Protein AF-A0A3M5NEE2-F1 (afdb_monomer_lite)

pLDDT: mean 91.09, std 6.8, range [57.47, 97.88]

Secondary structure (DSSP, 8-state):
-HHHHHHHHHHHHT--PPP--HHHHHHHHHHHHHHHHHHHHHH---HHHHHHHHHHHHHHHHHHHHHHHHHHHHHHHHHHHTT-SSPPPHHHHHHHHHHTT-HHHHHHH-

Structure (mmCIF, N/CA/C/O backbone):
data_AF-A0A3M5NEE2-F1
#
_entry.id   AF-A0A3M5NEE2-F1
#
loop_
_atom_site.group_PDB
_atom_site.id
_atom_site.type_symbol
_atom_site.label_atom_id
_atom_site.label_alt_id
_atom_site.label_comp_id
_atom_site.label_asym_id
_atom_site.label_entity_id
_atom_site.label_seq_id
_atom_site.pdbx_PDB_ins_code
_atom_site.Cartn_x
_atom_site.Cartn_y
_atom_site.Cartn_z
_atom_site.occupancy
_atom_site.B_iso_or_equiv
_atom_site.auth_seq_id
_atom_site.auth_comp_id
_atom_site.auth_asym_id
_atom_site.auth_atom_id
_atom_site.pdbx_PDB_model_num
ATOM 1 N N . ARG A 1 1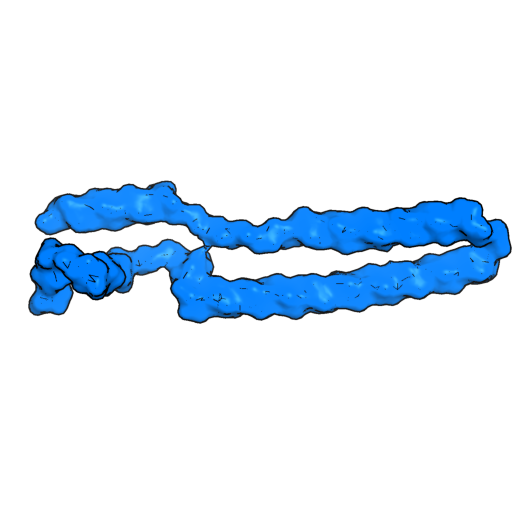 ? 18.658 8.954 -38.464 1.00 57.47 1 ARG A N 1
ATOM 2 C CA . ARG A 1 1 ? 19.119 9.472 -37.142 1.00 57.47 1 ARG A CA 1
ATOM 3 C C . ARG A 1 1 ? 18.075 10.355 -36.443 1.00 57.47 1 ARG A C 1
ATOM 5 O O . ARG A 1 1 ? 17.816 10.107 -35.275 1.00 57.47 1 ARG A O 1
ATOM 12 N N . LEU A 1 2 ? 17.468 11.350 -37.111 1.00 63.50 2 LEU A N 1
ATOM 13 C CA . LEU A 1 2 ? 16.436 12.217 -36.499 1.00 63.50 2 LEU A CA 1
ATOM 14 C C . LEU A 1 2 ? 15.163 11.457 -36.085 1.00 63.50 2 LEU A C 1
ATOM 16 O O . LEU A 1 2 ? 14.601 11.741 -35.033 1.00 63.50 2 LEU A O 1
ATOM 20 N N . ASP A 1 3 ? 14.778 10.438 -36.853 1.00 84.06 3 ASP A N 1
ATOM 21 C CA . ASP A 1 3 ? 13.588 9.620 -36.588 1.00 84.06 3 ASP A CA 1
ATOM 22 C C . ASP A 1 3 ? 13.638 8.896 -35.221 1.00 84.06 3 ASP A C 1
ATOM 24 O O . ASP A 1 3 ? 12.737 9.045 -34.404 1.00 84.06 3 ASP A O 1
ATOM 28 N N . LEU A 1 4 ? 14.751 8.233 -34.876 1.00 84.00 4 LEU A N 1
ATOM 29 C CA . LEU A 1 4 ? 14.927 7.563 -33.572 1.00 84.00 4 LEU A CA 1
ATOM 30 C C . LEU A 1 4 ? 14.865 8.520 -32.376 1.00 84.00 4 LEU A C 1
ATOM 32 O O . LEU A 1 4 ? 14.258 8.195 -31.357 1.00 84.00 4 LEU A O 1
ATOM 36 N N . LYS A 1 5 ? 15.452 9.717 -32.497 1.00 87.19 5 LYS A N 1
ATOM 37 C CA . LYS A 1 5 ? 15.366 10.741 -31.444 1.00 87.19 5 LYS A CA 1
ATOM 38 C C . LYS A 1 5 ? 13.933 11.251 -31.270 1.00 87.19 5 LYS A C 1
ATOM 40 O O . LYS A 1 5 ? 13.504 11.448 -30.137 1.00 87.19 5 LYS A O 1
ATOM 45 N N . MET A 1 6 ? 13.186 11.420 -32.362 1.00 89.69 6 MET A N 1
ATOM 46 C CA . MET A 1 6 ? 11.769 11.804 -32.317 1.00 89.69 6 MET A CA 1
ATOM 47 C C . MET A 1 6 ? 10.893 10.701 -31.714 1.00 89.69 6 MET A C 1
ATOM 49 O O . MET A 1 6 ? 10.030 10.990 -30.889 1.00 89.69 6 MET A O 1
ATOM 53 N N . ARG A 1 7 ? 11.145 9.433 -32.058 1.00 88.38 7 ARG A N 1
ATOM 54 C CA . ARG A 1 7 ? 10.462 8.276 -31.457 1.00 88.38 7 ARG A CA 1
ATOM 55 C C . ARG A 1 7 ? 10.750 8.160 -29.960 1.00 88.38 7 ARG A C 1
ATOM 57 O O . ARG A 1 7 ? 9.820 7.976 -29.182 1.00 88.38 7 ARG A O 1
ATOM 64 N N . TYR A 1 8 ? 12.002 8.355 -29.541 1.00 90.06 8 TYR A N 1
ATOM 65 C CA . TYR A 1 8 ? 12.352 8.406 -28.121 1.00 90.06 8 TYR A CA 1
ATOM 66 C C . TYR A 1 8 ? 11.673 9.575 -27.398 1.00 90.06 8 TYR A C 1
ATOM 68 O O . TYR A 1 8 ? 11.198 9.410 -26.278 1.00 90.06 8 TYR A O 1
ATOM 76 N N . LYS A 1 9 ? 11.589 10.750 -28.037 1.00 91.25 9 LYS A N 1
ATOM 77 C CA . LYS A 1 9 ? 10.876 11.906 -27.483 1.00 91.25 9 LYS A CA 1
ATOM 78 C C . LYS A 1 9 ? 9.397 11.580 -27.244 1.00 91.25 9 LYS A C 1
ATOM 80 O O . LYS A 1 9 ? 8.933 11.780 -26.130 1.00 91.25 9 LYS A O 1
ATOM 85 N N . ARG A 1 10 ? 8.713 10.970 -28.220 1.00 91.50 10 ARG A N 1
ATOM 86 C CA . ARG A 1 10 ? 7.322 10.494 -28.068 1.00 91.50 10 ARG A CA 1
ATOM 87 C C . ARG A 1 10 ? 7.172 9.455 -26.959 1.00 91.50 10 ARG A C 1
ATOM 89 O O . ARG A 1 10 ? 6.249 9.546 -26.162 1.00 91.50 10 ARG A O 1
ATOM 96 N N . TYR A 1 11 ? 8.091 8.491 -26.881 1.00 90.31 11 TYR A N 1
ATOM 97 C CA . TYR A 1 11 ? 8.116 7.513 -25.790 1.00 90.31 11 TYR A CA 1
ATOM 98 C C . TYR A 1 11 ? 8.230 8.199 -24.425 1.00 90.31 11 TYR A C 1
ATOM 100 O O . TYR A 1 11 ? 7.514 7.843 -23.499 1.00 90.31 11 TYR A O 1
ATOM 108 N N . ARG A 1 12 ? 9.113 9.195 -24.305 1.00 89.75 12 ARG A N 1
ATOM 109 C CA . ARG A 1 12 ? 9.333 9.921 -23.054 1.00 89.75 12 ARG A CA 1
ATOM 110 C C . ARG A 1 12 ? 8.147 10.803 -22.674 1.00 89.75 12 ARG A C 1
ATOM 112 O O . ARG A 1 12 ? 7.865 10.928 -21.491 1.00 89.75 12 ARG A O 1
ATOM 119 N N . GLU A 1 13 ? 7.487 11.405 -23.657 1.00 90.50 13 GLU A N 1
ATOM 120 C CA . GLU A 1 13 ? 6.275 12.210 -23.466 1.00 90.50 13 GLU A CA 1
ATOM 121 C C . GLU A 1 13 ? 5.073 11.352 -23.056 1.00 90.50 13 GLU A C 1
ATOM 123 O O . GLU A 1 13 ? 4.280 11.791 -22.233 1.00 90.50 13 GLU A O 1
ATOM 128 N N . GLY A 1 14 ? 4.959 10.128 -23.581 1.00 86.62 14 GLY A N 1
ATOM 129 C CA . GLY A 1 14 ? 3.907 9.176 -23.212 1.00 86.62 14 GLY A CA 1
ATOM 130 C C . GLY A 1 14 ? 4.254 8.260 -22.035 1.00 86.62 14 GLY A C 1
ATOM 131 O O . GLY A 1 14 ? 3.490 7.345 -21.739 1.00 86.62 14 GLY A O 1
ATOM 132 N N . TRP A 1 15 ? 5.416 8.433 -21.398 1.00 89.75 15 TRP A N 1
ATOM 133 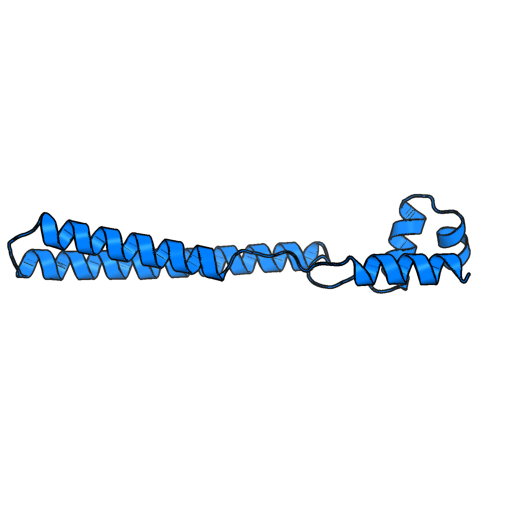C CA . TRP A 1 15 ? 5.798 7.603 -20.260 1.00 89.75 15 TRP A CA 1
ATOM 134 C C . TRP A 1 15 ? 5.089 8.092 -19.000 1.00 89.75 15 TRP A C 1
ATOM 136 O O . TRP A 1 15 ? 5.331 9.203 -18.528 1.00 89.75 15 TRP A O 1
ATOM 146 N N . GLU A 1 16 ? 4.274 7.219 -18.418 1.00 85.81 16 GLU A N 1
ATOM 147 C CA . GLU A 1 16 ? 3.637 7.443 -17.129 1.00 85.81 16 GLU A CA 1
ATOM 148 C C . GLU A 1 16 ? 4.234 6.514 -16.078 1.00 85.81 16 GLU A C 1
ATOM 150 O O . GLU A 1 16 ? 4.520 5.337 -16.320 1.00 85.81 16 GLU A O 1
ATOM 155 N N . LYS A 1 17 ? 4.438 7.060 -14.879 1.00 85.12 17 LYS A N 1
ATOM 156 C CA . LYS A 1 17 ? 4.907 6.273 -13.746 1.00 85.12 17 LYS A CA 1
ATOM 157 C C . LYS A 1 17 ? 3.794 5.303 -13.329 1.00 85.12 17 LYS A C 1
ATOM 159 O O . LYS A 1 17 ? 2.679 5.769 -13.107 1.00 85.12 17 LYS A O 1
ATOM 164 N N . PRO A 1 18 ? 4.093 4.008 -13.123 1.00 87.62 18 PRO A N 1
ATOM 165 C CA . PRO A 1 18 ? 3.115 3.070 -12.585 1.00 87.62 18 PRO A CA 1
ATOM 166 C C . PRO A 1 18 ? 2.567 3.568 -11.242 1.00 87.62 18 PRO A C 1
ATOM 168 O O . PRO A 1 18 ? 3.344 3.813 -10.309 1.00 87.62 18 PRO A O 1
ATOM 171 N N . ASP A 1 19 ? 1.247 3.741 -11.155 1.00 88.56 19 ASP A N 1
ATOM 172 C CA . ASP A 1 19 ? 0.586 4.089 -9.901 1.00 88.56 19 ASP A CA 1
ATOM 173 C C . ASP A 1 19 ? 0.337 2.824 -9.073 1.00 88.56 19 ASP A C 1
ATOM 175 O O . ASP A 1 19 ? -0.122 1.799 -9.568 1.00 88.56 19 ASP A O 1
ATOM 179 N N . LEU A 1 20 ? 0.677 2.904 -7.791 1.00 88.56 20 LEU A N 1
ATOM 180 C CA . LEU A 1 20 ? 0.489 1.835 -6.806 1.00 88.56 20 LEU A CA 1
ATOM 181 C C . LEU A 1 20 ? -0.782 2.071 -5.972 1.00 88.56 20 LEU A C 1
ATOM 183 O O . LEU A 1 20 ? -1.020 1.362 -4.993 1.00 88.56 20 LEU A O 1
ATOM 187 N N . HIS A 1 21 ? -1.548 3.122 -6.299 1.00 93.19 21 HIS A N 1
ATOM 188 C CA . HIS A 1 21 ? -2.762 3.551 -5.599 1.00 93.19 21 HIS A CA 1
ATOM 189 C C . HIS A 1 21 ? -2.563 3.636 -4.081 1.00 93.19 21 HIS A C 1
ATOM 191 O O . HIS A 1 21 ? -3.420 3.274 -3.274 1.00 93.19 21 HIS A O 1
ATOM 197 N N . VAL A 1 22 ? -1.381 4.116 -3.676 1.00 93.19 22 VAL A N 1
ATOM 198 C CA . VAL A 1 22 ? -0.919 4.088 -2.281 1.00 93.19 22 VAL A CA 1
ATOM 199 C C . VAL A 1 22 ? -1.928 4.770 -1.362 1.00 93.19 22 VAL A C 1
ATOM 201 O O . VAL A 1 22 ? -2.288 4.233 -0.316 1.00 93.19 22 VAL A O 1
ATOM 204 N N . LYS A 1 23 ? -2.398 5.954 -1.767 1.00 94.31 23 LYS A N 1
ATOM 205 C CA . LYS A 1 23 ? -3.353 6.757 -1.001 1.00 94.31 23 LYS A CA 1
ATOM 206 C C . LYS A 1 23 ? -4.668 6.008 -0.792 1.00 94.31 23 LYS A C 1
ATOM 208 O O . LYS A 1 23 ? -5.137 5.941 0.342 1.00 94.31 23 LYS A O 1
ATOM 213 N N . ASP A 1 24 ? -5.210 5.418 -1.850 1.00 96.12 24 ASP A N 1
ATOM 214 C CA . ASP A 1 24 ? -6.494 4.718 -1.807 1.00 96.12 24 ASP A CA 1
ATOM 215 C C . ASP A 1 24 ? -6.405 3.474 -0.921 1.00 96.12 24 ASP A C 1
ATOM 217 O O . ASP A 1 24 ? -7.287 3.237 -0.099 1.00 96.12 24 ASP A O 1
ATOM 221 N N . ARG A 1 25 ? -5.292 2.732 -0.977 1.00 96.19 25 ARG A N 1
ATOM 222 C CA . ARG A 1 25 ? -5.060 1.575 -0.093 1.00 96.19 25 ARG A CA 1
ATOM 223 C C . ARG A 1 25 ? -4.998 1.979 1.381 1.00 96.19 25 ARG A C 1
ATOM 225 O O . ARG A 1 25 ? -5.634 1.348 2.223 1.00 96.19 25 ARG A O 1
ATOM 232 N N . TYR A 1 26 ? -4.306 3.071 1.710 1.00 95.75 26 TYR A N 1
ATOM 233 C CA . TYR A 1 26 ? -4.311 3.600 3.080 1.00 95.75 26 TYR A CA 1
ATOM 234 C C . TYR A 1 26 ? -5.709 4.051 3.524 1.00 95.75 26 TYR A C 1
ATOM 236 O O . TYR A 1 26 ? -6.101 3.815 4.670 1.00 95.75 26 TYR A O 1
ATOM 244 N N . GLN A 1 27 ? -6.480 4.668 2.625 1.00 96.62 27 GLN A N 1
ATOM 245 C CA . GLN A 1 27 ? -7.865 5.050 2.899 1.00 96.62 27 GLN A CA 1
ATOM 246 C C . GLN A 1 27 ? -8.762 3.832 3.133 1.00 96.62 27 GLN A C 1
ATOM 248 O O . GLN A 1 27 ? -9.581 3.868 4.048 1.00 96.62 27 GLN A O 1
ATOM 253 N N . GLN A 1 28 ? -8.578 2.737 2.393 1.00 96.56 28 GLN A N 1
ATOM 254 C CA . GLN A 1 28 ? -9.312 1.486 2.607 1.00 96.56 28 GLN A CA 1
ATOM 255 C C . GLN A 1 28 ? -9.043 0.895 3.998 1.00 96.56 28 GLN A C 1
ATOM 257 O O . GLN A 1 28 ? -9.985 0.515 4.698 1.00 96.56 28 GLN A O 1
ATOM 262 N N . VAL A 1 29 ? -7.782 0.884 4.452 1.00 97.00 29 VAL A N 1
ATOM 263 C CA . VAL A 1 29 ? -7.433 0.440 5.817 1.00 97.00 29 VAL A CA 1
ATOM 264 C C . VAL A 1 29 ? -8.109 1.324 6.869 1.00 97.00 29 VAL A C 1
ATOM 266 O O . VAL A 1 29 ? -8.687 0.819 7.835 1.00 97.00 29 VAL A O 1
ATOM 269 N N . ALA A 1 30 ? -8.092 2.645 6.673 1.00 95.50 30 ALA A N 1
ATOM 270 C CA . ALA A 1 30 ? -8.764 3.577 7.573 1.00 95.50 30 ALA A CA 1
ATOM 271 C C . ALA A 1 30 ? -10.289 3.369 7.588 1.00 95.50 30 ALA A C 1
ATOM 273 O O . ALA A 1 30 ? -10.886 3.331 8.664 1.00 95.50 30 ALA A O 1
ATOM 274 N N . ALA A 1 31 ? -10.915 3.185 6.424 1.00 97.06 31 ALA A N 1
ATOM 275 C CA . ALA A 1 31 ? -12.350 2.948 6.294 1.00 97.06 31 ALA A CA 1
ATOM 276 C C . ALA A 1 31 ? -12.778 1.661 7.012 1.00 97.06 31 ALA A C 1
ATOM 278 O O . ALA A 1 31 ? -13.741 1.679 7.780 1.00 97.06 31 ALA A O 1
ATOM 279 N N . ARG A 1 32 ? -12.015 0.571 6.851 1.00 95.62 32 ARG A N 1
ATOM 280 C CA . ARG A 1 32 ? -12.248 -0.694 7.563 1.00 95.62 32 ARG A CA 1
ATOM 281 C C . ARG A 1 32 ? -12.190 -0.514 9.081 1.00 95.62 32 ARG A C 1
ATOM 283 O O . ARG A 1 32 ? -13.064 -1.007 9.790 1.00 9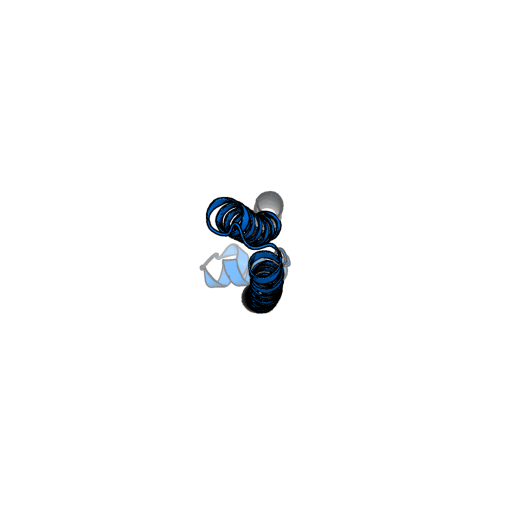5.62 32 ARG A O 1
ATOM 290 N N . TYR A 1 33 ? -11.202 0.226 9.582 1.00 96.19 33 TYR A N 1
ATOM 291 C CA . TYR A 1 33 ? -11.083 0.531 11.010 1.00 96.19 33 TYR A CA 1
ATOM 292 C C . TYR A 1 33 ? -12.270 1.351 11.540 1.00 96.19 33 TYR A C 1
ATOM 294 O O . TYR A 1 33 ? -12.824 1.033 12.594 1.00 96.19 33 TYR A O 1
ATOM 302 N N . GLN A 1 34 ? -12.701 2.383 10.806 1.00 96.56 34 GLN A N 1
ATOM 303 C CA . GLN A 1 34 ? -13.867 3.179 11.200 1.00 96.56 34 GLN A CA 1
ATOM 304 C C . GLN A 1 34 ? -15.149 2.342 11.205 1.00 96.56 34 GLN A C 1
ATOM 306 O O . GLN A 1 34 ? -15.930 2.437 12.152 1.00 96.56 34 GLN A O 1
ATOM 311 N N . ALA A 1 35 ? -15.338 1.478 10.203 1.00 97.06 35 ALA A N 1
ATOM 312 C CA . ALA A 1 35 ? -16.471 0.560 10.142 1.00 97.06 35 ALA A CA 1
ATOM 313 C C . ALA A 1 35 ? -16.492 -0.392 11.349 1.00 97.06 35 ALA A C 1
ATOM 315 O O . ALA A 1 35 ? -17.531 -0.547 11.987 1.00 97.06 35 ALA A O 1
ATOM 316 N N . MET A 1 36 ? -15.339 -0.951 11.726 1.00 96.25 36 MET A N 1
ATOM 317 C CA . MET A 1 36 ? -15.217 -1.821 12.899 1.00 96.25 36 MET A CA 1
ATOM 318 C C . MET A 1 36 ? -15.566 -1.089 14.203 1.00 96.25 36 MET A C 1
ATOM 320 O O . MET A 1 36 ? -16.307 -1.613 15.030 1.00 96.25 36 MET A O 1
ATOM 324 N N . LYS A 1 37 ? -15.107 0.155 14.389 1.00 96.44 37 LYS A N 1
ATOM 325 C CA . LYS A 1 37 ? -15.471 0.951 15.577 1.00 96.44 37 LYS A CA 1
ATOM 326 C C . LYS A 1 37 ? -16.941 1.341 15.603 1.00 96.44 37 LYS A C 1
ATOM 328 O O . LYS A 1 37 ? -17.546 1.332 16.674 1.00 96.44 37 LYS A O 1
ATOM 333 N N . ALA A 1 38 ? -17.508 1.691 14.451 1.00 97.06 38 ALA A N 1
ATOM 334 C CA . ALA A 1 38 ? -18.930 1.981 14.327 1.00 97.06 38 ALA A CA 1
ATOM 335 C C . ALA A 1 38 ? -19.774 0.745 14.662 1.00 97.06 38 ALA A C 1
ATOM 337 O O . ALA A 1 38 ? -20.799 0.866 15.328 1.00 97.06 38 ALA A O 1
ATOM 338 N N . ASP A 1 39 ? -19.326 -0.443 14.257 1.00 96.88 39 ASP A N 1
ATOM 339 C CA . ASP A 1 39 ? -19.963 -1.701 14.621 1.00 96.88 39 ASP A CA 1
ATOM 340 C C . ASP A 1 39 ? -19.909 -1.969 16.128 1.00 96.88 39 ASP A C 1
ATOM 342 O O . ASP A 1 39 ? -20.957 -2.098 16.754 1.00 96.88 39 ASP A O 1
ATOM 346 N N . VAL A 1 40 ? -18.721 -1.900 16.738 1.00 96.75 40 VAL A N 1
ATOM 347 C CA . VAL A 1 40 ? -18.538 -2.050 18.193 1.00 96.75 40 VAL A CA 1
ATOM 348 C C . VAL A 1 40 ? -19.403 -1.060 18.978 1.00 96.75 40 VAL A C 1
ATOM 350 O O . VAL A 1 40 ? -19.990 -1.417 19.997 1.00 96.75 40 VAL A O 1
ATOM 353 N N . LYS A 1 41 ? -19.506 0.193 18.514 1.00 95.25 41 LYS A N 1
ATOM 354 C CA . LYS A 1 41 ? -20.350 1.212 19.153 1.00 95.25 41 LYS A CA 1
ATOM 355 C C . LYS A 1 41 ? -21.836 0.839 19.117 1.00 95.25 41 LYS A C 1
ATOM 357 O O . LYS A 1 41 ? -22.542 1.176 20.063 1.00 95.25 41 LYS A O 1
ATOM 362 N N . ARG A 1 42 ? -22.300 0.198 18.038 1.00 95.88 42 ARG A N 1
ATOM 363 C CA . ARG A 1 42 ? -23.700 -0.215 17.850 1.00 95.88 42 ARG A CA 1
ATOM 364 C C . ARG A 1 42 ? -24.030 -1.503 18.600 1.00 95.88 42 ARG A C 1
ATOM 366 O O . ARG A 1 42 ? -25.102 -1.591 19.185 1.00 95.88 42 ARG A O 1
ATOM 373 N N . SER A 1 43 ? -23.132 -2.485 18.580 1.00 95.44 43 SER A N 1
ATOM 374 C CA . SER A 1 43 ? -23.376 -3.808 19.159 1.00 95.44 43 SER A CA 1
ATOM 375 C C . SER A 1 43 ? -23.153 -3.845 20.671 1.00 95.44 43 SER A C 1
ATOM 377 O O . SER A 1 43 ? -23.913 -4.500 21.381 1.00 95.44 43 SER A O 1
ATOM 379 N N . GLN A 1 44 ? -22.161 -3.114 21.191 1.00 95.50 44 GLN A N 1
ATOM 380 C CA . GLN A 1 44 ? -21.757 -3.232 22.593 1.00 95.50 44 GLN A CA 1
ATOM 381 C C . GLN A 1 44 ? -22.149 -2.028 23.443 1.00 95.50 44 GLN A C 1
ATOM 383 O O . GLN A 1 44 ? -21.701 -0.896 23.229 1.00 95.50 44 GLN A O 1
ATOM 388 N N . HIS A 1 45 ? -22.962 -2.305 24.464 1.00 92.69 45 HIS A N 1
ATOM 389 C CA . HIS A 1 45 ? -23.509 -1.305 25.378 1.00 92.69 45 HIS A CA 1
ATOM 390 C C . HIS A 1 45 ? -22.606 -1.086 26.601 1.00 92.69 45 HIS A C 1
ATOM 392 O O . HIS A 1 45 ? -22.447 0.061 27.029 1.00 92.69 45 HIS A O 1
ATOM 398 N N . ASP A 1 46 ? -21.941 -2.142 27.089 1.00 97.19 46 ASP A N 1
ATOM 399 C CA . ASP A 1 46 ? -20.974 -2.073 28.191 1.00 97.19 46 ASP A CA 1
ATOM 400 C C . ASP A 1 46 ? -19.755 -1.194 27.815 1.00 97.19 46 ASP A C 1
ATOM 402 O O . ASP A 1 46 ? -19.037 -1.488 26.846 1.00 97.19 46 ASP A O 1
ATOM 406 N N . PRO A 1 47 ? -19.485 -0.104 28.564 1.00 96.06 47 PRO A N 1
ATOM 407 C CA . PRO A 1 47 ? -18.322 0.751 28.349 1.00 96.06 47 PRO A CA 1
ATOM 408 C C . PRO A 1 47 ? -16.969 0.036 28.437 1.00 96.06 47 PRO A C 1
ATOM 410 O O . PRO A 1 47 ? -16.066 0.376 27.664 1.00 96.06 47 PRO A O 1
ATOM 413 N N . LEU A 1 48 ? -16.803 -0.926 29.351 1.00 96.81 48 LEU A N 1
ATOM 414 C CA . LEU A 1 48 ? -15.526 -1.609 29.553 1.00 96.81 48 LEU A CA 1
ATOM 415 C C . LEU A 1 48 ? -15.213 -2.514 28.362 1.00 96.81 48 LEU A C 1
ATOM 417 O O . LEU A 1 48 ? -14.128 -2.417 27.780 1.00 96.81 48 LEU A O 1
ATOM 421 N N . LEU A 1 49 ? -16.189 -3.319 27.942 1.00 96.06 49 LEU A N 1
ATOM 422 C CA . LEU A 1 49 ? -16.056 -4.191 26.779 1.00 96.06 49 LEU A CA 1
ATOM 423 C C . LEU A 1 49 ? -15.795 -3.389 25.498 1.00 96.06 49 LEU A C 1
ATOM 425 O O . LEU A 1 49 ? -14.884 -3.704 24.733 1.00 96.06 49 LEU A O 1
ATOM 429 N N . ARG A 1 50 ? -16.515 -2.280 25.298 1.00 97.19 50 ARG A N 1
ATOM 430 C CA . ARG A 1 50 ? -16.288 -1.366 24.170 1.00 97.19 50 ARG A CA 1
ATOM 431 C C . ARG A 1 50 ? -14.869 -0.790 24.157 1.00 97.19 50 ARG A C 1
ATOM 433 O O . ARG A 1 50 ? -14.250 -0.714 23.096 1.00 97.19 50 ARG A O 1
ATOM 440 N N . LYS A 1 51 ? -14.318 -0.425 25.321 1.00 97.19 51 LYS A N 1
ATOM 441 C CA . LYS A 1 51 ? -12.927 0.050 25.441 1.00 97.19 51 LYS A CA 1
ATOM 442 C C . LYS A 1 51 ? -11.921 -1.034 25.048 1.00 97.19 51 LYS A C 1
ATOM 444 O O . LYS A 1 51 ? -10.943 -0.720 24.370 1.00 97.19 51 LYS A O 1
ATOM 449 N N . LEU A 1 52 ? -12.151 -2.283 25.453 1.00 97.19 52 LEU A N 1
ATOM 450 C CA . LEU A 1 52 ? -11.305 -3.416 25.066 1.00 97.19 52 LEU A CA 1
ATOM 451 C C . LEU A 1 52 ? -11.361 -3.654 23.552 1.00 97.19 52 LEU A C 1
ATOM 453 O O . LEU A 1 52 ? -10.319 -3.717 22.905 1.00 97.19 52 LEU A O 1
ATOM 457 N N . LEU A 1 53 ? -12.555 -3.675 22.965 1.00 97.00 53 LEU A N 1
ATOM 458 C CA . LEU A 1 53 ? -12.734 -3.898 21.529 1.00 97.00 53 LEU A CA 1
ATOM 459 C C . LEU A 1 53 ? -12.151 -2.774 20.666 1.00 97.00 53 LEU A C 1
ATOM 461 O O . LEU A 1 53 ? -11.609 -3.040 19.598 1.00 97.00 53 LEU A O 1
ATOM 465 N N . TYR A 1 54 ? -12.169 -1.523 21.130 1.00 97.44 54 TYR A N 1
ATOM 466 C CA . TYR A 1 54 ? -11.458 -0.443 20.441 1.00 97.44 54 TYR A CA 1
ATOM 467 C C . TYR A 1 54 ? -9.941 -0.637 20.425 1.00 97.44 54 TYR A C 1
ATOM 469 O O . TYR A 1 54 ? -9.300 -0.262 19.446 1.00 97.44 54 TYR A O 1
ATOM 477 N N . ARG A 1 55 ? -9.360 -1.223 21.479 1.00 97.00 55 ARG A N 1
ATOM 478 C CA . ARG A 1 55 ? -7.928 -1.561 21.494 1.00 97.00 55 ARG A CA 1
ATOM 479 C C . ARG A 1 55 ? -7.617 -2.679 20.505 1.00 97.00 55 ARG A C 1
ATOM 481 O O . ARG A 1 55 ? -6.622 -2.574 19.798 1.00 97.00 55 ARG A O 1
ATOM 488 N N . VAL A 1 56 ? -8.485 -3.688 20.415 1.00 96.25 56 VAL A N 1
ATOM 489 C CA . VAL A 1 56 ? -8.379 -4.749 19.399 1.00 96.25 56 VAL A CA 1
ATOM 490 C C . VAL A 1 56 ? -8.445 -4.148 17.993 1.00 96.25 56 VAL A C 1
ATOM 492 O O . VAL A 1 56 ? -7.552 -4.389 17.191 1.00 96.25 56 VAL A O 1
ATOM 495 N N . ALA A 1 57 ? -9.417 -3.270 17.724 1.00 96.50 57 ALA A N 1
ATOM 496 C CA . ALA A 1 57 ? -9.527 -2.587 16.435 1.00 96.50 57 ALA A CA 1
ATOM 497 C C . ALA A 1 57 ? -8.273 -1.767 16.087 1.00 96.50 57 ALA A C 1
ATOM 499 O O . ALA A 1 57 ? -7.855 -1.725 14.932 1.00 96.50 57 ALA A O 1
ATOM 500 N N . GLU A 1 58 ? -7.665 -1.098 17.073 1.00 96.75 58 GLU A N 1
ATOM 501 C CA . GLU A 1 58 ? -6.421 -0.356 16.855 1.00 96.75 58 GLU A CA 1
ATOM 502 C C . GLU A 1 58 ? -5.255 -1.294 16.538 1.00 96.75 58 GLU A C 1
ATOM 504 O O . GLU A 1 58 ? -4.482 -1.013 15.624 1.00 96.75 58 GLU A O 1
ATOM 509 N N . PHE A 1 59 ? -5.149 -2.420 17.245 1.00 97.50 59 PHE A N 1
ATOM 510 C CA . PHE A 1 59 ? -4.136 -3.431 16.962 1.00 97.50 59 PHE A CA 1
ATOM 511 C C . PHE A 1 59 ? -4.287 -3.997 15.544 1.00 97.50 59 PHE A C 1
ATOM 513 O O . PHE A 1 59 ? -3.313 -4.036 14.792 1.00 97.50 59 PHE A O 1
ATOM 520 N N . ASP A 1 60 ? -5.511 -4.332 15.136 1.00 95.94 60 ASP A N 1
ATOM 521 C CA . ASP A 1 60 ? -5.802 -4.806 13.782 1.00 95.94 60 ASP A CA 1
ATOM 522 C C . ASP A 1 60 ? -5.455 -3.753 12.725 1.00 95.94 60 ASP A C 1
ATOM 524 O O . ASP A 1 60 ? -4.883 -4.074 11.681 1.00 95.94 60 ASP A O 1
ATOM 528 N N . ARG A 1 61 ? -5.725 -2.472 13.008 1.00 97.19 61 ARG A N 1
ATOM 529 C CA . ARG A 1 61 ? -5.308 -1.363 12.142 1.00 97.19 61 ARG A CA 1
ATOM 530 C C . ARG A 1 61 ? -3.788 -1.295 12.024 1.00 97.19 61 ARG A C 1
ATOM 532 O O . ARG A 1 61 ? -3.278 -1.140 10.918 1.00 97.19 61 ARG A O 1
ATOM 539 N N . MET A 1 62 ? -3.058 -1.396 13.135 1.00 97.44 62 MET A N 1
ATOM 540 C CA . MET A 1 62 ? -1.592 -1.381 13.130 1.00 97.44 62 MET A CA 1
ATOM 541 C C . MET A 1 62 ? -1.021 -2.552 12.329 1.00 97.44 62 MET A C 1
ATOM 543 O O . MET A 1 62 ? -0.112 -2.343 11.524 1.00 97.44 62 MET A O 1
ATOM 547 N N . LYS A 1 63 ? -1.592 -3.750 12.494 1.00 97.88 63 LYS A N 1
ATOM 548 C CA . LYS A 1 63 ? -1.224 -4.945 11.730 1.00 97.88 63 LYS A CA 1
ATOM 549 C C . LYS A 1 63 ? -1.441 -4.737 10.228 1.00 97.88 63 LYS A C 1
ATOM 551 O O . LYS A 1 63 ? -0.486 -4.849 9.466 1.00 97.88 63 LYS A O 1
ATOM 556 N N . ALA A 1 64 ? -2.639 -4.317 9.819 1.00 97.12 64 ALA A N 1
ATOM 557 C CA . ALA A 1 64 ? -2.959 -4.065 8.412 1.00 97.12 64 ALA A CA 1
ATOM 558 C C . ALA A 1 64 ? -2.073 -2.969 7.788 1.00 97.12 64 ALA A C 1
ATOM 560 O O . ALA A 1 64 ? -1.663 -3.063 6.635 1.00 97.12 64 ALA A O 1
ATOM 561 N N . MET A 1 65 ? -1.732 -1.928 8.554 1.00 97.44 65 MET A N 1
ATOM 562 C CA . MET A 1 65 ? -0.804 -0.883 8.106 1.00 97.44 65 MET A CA 1
ATOM 563 C C . MET A 1 65 ? 0.623 -1.410 7.917 1.00 97.44 65 MET A C 1
ATOM 565 O O . MET A 1 65 ? 1.327 -0.949 7.019 1.00 97.44 65 MET A O 1
ATOM 569 N N . ALA A 1 66 ? 1.078 -2.329 8.771 1.00 97.88 66 ALA A N 1
ATOM 570 C CA . ALA A 1 66 ? 2.394 -2.946 8.648 1.00 97.88 66 ALA A CA 1
ATOM 571 C C . ALA A 1 66 ? 2.463 -3.873 7.426 1.00 97.88 66 ALA A C 1
ATOM 573 O O . ALA A 1 66 ? 3.409 -3.768 6.649 1.00 97.88 66 ALA A O 1
ATOM 574 N N . GLU A 1 67 ? 1.437 -4.699 7.221 1.00 97.88 67 GLU A N 1
ATOM 575 C CA . GLU A 1 67 ? 1.291 -5.560 6.040 1.00 97.88 67 GLU A CA 1
ATOM 576 C C . GLU A 1 67 ? 1.298 -4.721 4.756 1.00 97.88 67 GLU A C 1
ATOM 578 O O . GLU A 1 67 ? 2.145 -4.930 3.889 1.00 97.88 67 GLU A O 1
ATOM 583 N N . LEU A 1 68 ? 0.480 -3.663 4.699 1.00 97.44 68 LEU A N 1
ATOM 584 C CA . LEU A 1 68 ? 0.436 -2.748 3.556 1.00 97.44 68 LEU A CA 1
ATOM 585 C C . LEU A 1 68 ? 1.800 -2.103 3.255 1.00 97.44 68 LEU A C 1
ATOM 587 O O . LEU A 1 68 ? 2.161 -1.889 2.100 1.00 97.44 68 LEU A O 1
ATOM 591 N N . ARG A 1 69 ? 2.585 -1.766 4.284 1.00 96.81 69 ARG A N 1
ATOM 592 C CA . ARG A 1 69 ? 3.930 -1.201 4.086 1.00 96.81 69 ARG A CA 1
ATOM 593 C C . ARG A 1 69 ? 4.896 -2.206 3.470 1.00 96.81 69 ARG A C 1
ATOM 595 O O . ARG A 1 69 ? 5.733 -1.790 2.672 1.00 96.81 69 ARG A O 1
ATOM 602 N N . ILE A 1 70 ? 4.800 -3.477 3.855 1.00 97.62 70 ILE A N 1
ATOM 603 C CA . ILE A 1 70 ? 5.619 -4.554 3.292 1.00 97.62 70 ILE A CA 1
ATOM 604 C C . ILE A 1 70 ? 5.232 -4.762 1.827 1.00 97.62 70 ILE A C 1
ATOM 606 O O . ILE A 1 70 ? 6.096 -4.640 0.964 1.00 97.62 70 ILE A O 1
ATOM 610 N N . GLU A 1 71 ? 3.938 -4.917 1.538 1.00 95.88 71 GLU A N 1
ATOM 611 C CA . GLU A 1 71 ? 3.422 -5.070 0.170 1.00 95.88 71 GLU A CA 1
ATOM 612 C C . GLU A 1 71 ? 3.885 -3.929 -0.745 1.00 95.88 71 GLU A C 1
ATOM 614 O O . GLU A 1 71 ? 4.472 -4.158 -1.799 1.00 95.88 71 GLU A O 1
ATOM 619 N N . LEU A 1 72 ? 3.714 -2.676 -0.312 1.00 95.81 72 LEU A N 1
ATOM 620 C CA . LEU A 1 72 ? 4.136 -1.514 -1.096 1.00 95.81 72 LEU A CA 1
ATOM 621 C C . LEU A 1 72 ? 5.650 -1.441 -1.300 1.00 95.81 72 LEU A C 1
ATOM 623 O O . LEU A 1 72 ? 6.109 -0.887 -2.301 1.00 95.81 72 LEU A O 1
ATOM 627 N N . ARG A 1 73 ? 6.444 -1.928 -0.342 1.00 95.00 73 ARG A N 1
ATOM 628 C CA . ARG A 1 73 ? 7.900 -1.988 -0.488 1.00 95.00 73 ARG A CA 1
ATOM 629 C C . ARG A 1 73 ? 8.277 -3.019 -1.546 1.00 95.00 73 ARG A C 1
ATOM 631 O O . ARG A 1 73 ? 9.081 -2.701 -2.419 1.00 95.00 73 ARG A O 1
ATOM 638 N N . ASP A 1 74 ? 7.670 -4.194 -1.491 1.00 95.25 74 ASP A N 1
ATOM 639 C CA . ASP A 1 74 ? 7.976 -5.304 -2.387 1.00 95.25 74 ASP A CA 1
ATOM 640 C C . ASP A 1 74 ? 7.492 -5.001 -3.817 1.00 95.25 74 ASP A C 1
ATOM 642 O O . ASP A 1 74 ? 8.224 -5.213 -4.782 1.00 95.25 74 ASP A O 1
ATOM 646 N N . GLU A 1 75 ? 6.328 -4.364 -3.975 1.00 93.12 75 GLU A N 1
ATOM 647 C CA . GLU A 1 75 ? 5.841 -3.879 -5.272 1.00 93.12 75 GLU A CA 1
ATOM 648 C C . GLU A 1 75 ? 6.767 -2.807 -5.873 1.00 93.12 75 GLU A C 1
ATOM 650 O O . GLU A 1 75 ? 7.087 -2.843 -7.065 1.00 93.12 75 GLU A O 1
ATOM 655 N N . ARG A 1 76 ? 7.257 -1.861 -5.059 1.00 92.25 76 ARG A N 1
ATOM 656 C CA . ARG A 1 76 ? 8.244 -0.864 -5.515 1.00 92.25 76 ARG A CA 1
ATOM 657 C C . ARG A 1 76 ? 9.551 -1.519 -5.938 1.00 92.25 76 ARG A C 1
ATOM 659 O O . ARG A 1 76 ? 10.128 -1.092 -6.936 1.00 92.25 76 ARG A O 1
ATOM 666 N N . GLN A 1 77 ? 10.005 -2.526 -5.198 1.00 92.25 77 GLN A N 1
ATOM 667 C CA . GLN A 1 77 ? 11.207 -3.280 -5.526 1.00 92.25 77 GLN A CA 1
ATOM 668 C C . GLN A 1 77 ? 11.031 -4.035 -6.851 1.00 92.25 77 GLN A C 1
ATOM 670 O O . GLN A 1 77 ? 11.864 -3.900 -7.743 1.00 92.25 77 GLN A O 1
ATOM 675 N N . ALA A 1 78 ? 9.894 -4.702 -7.051 1.00 90.88 78 ALA A N 1
ATOM 676 C CA . ALA A 1 78 ? 9.575 -5.373 -8.308 1.00 90.88 78 ALA A CA 1
ATOM 677 C C . ALA A 1 78 ? 9.518 -4.398 -9.502 1.00 90.88 78 ALA A C 1
ATOM 679 O O . ALA A 1 78 ? 9.968 -4.721 -10.602 1.00 90.88 78 ALA A O 1
ATOM 680 N N . LEU A 1 79 ? 8.997 -3.179 -9.311 1.00 89.62 79 LEU A N 1
ATOM 681 C CA . LEU A 1 79 ? 9.039 -2.132 -10.342 1.00 89.62 79 LEU A CA 1
ATOM 682 C C . LEU A 1 79 ? 10.463 -1.621 -10.606 1.00 89.62 79 LEU A C 1
ATOM 684 O O . LEU A 1 79 ? 10.772 -1.243 -11.740 1.00 89.62 79 LEU A O 1
ATOM 688 N N . ALA A 1 80 ? 11.320 -1.594 -9.582 1.00 86.62 80 ALA A N 1
ATOM 689 C CA . ALA A 1 80 ? 12.726 -1.225 -9.713 1.00 86.62 80 ALA A CA 1
ATOM 690 C C . ALA A 1 80 ? 13.489 -2.252 -10.551 1.00 86.62 80 ALA A C 1
ATOM 692 O O . ALA A 1 80 ? 14.169 -1.877 -11.503 1.00 86.62 80 ALA A O 1
ATOM 693 N N . GLU A 1 81 ? 13.315 -3.536 -10.240 1.00 87.25 81 GLU A N 1
ATOM 694 C CA . GLU A 1 81 ? 13.951 -4.660 -10.934 1.00 87.25 81 GLU A CA 1
ATOM 695 C C . GLU A 1 81 ? 13.520 -4.748 -12.398 1.00 87.25 81 GLU A C 1
ATOM 697 O O . GLU A 1 81 ? 14.341 -4.988 -13.279 1.00 87.25 81 GLU A O 1
ATOM 702 N N . LYS A 1 82 ? 12.248 -4.449 -12.688 1.00 84.38 82 LYS A N 1
ATOM 703 C CA . LYS A 1 82 ? 11.738 -4.349 -14.065 1.00 84.38 82 LYS A CA 1
ATOM 704 C C . LYS A 1 82 ? 12.213 -3.090 -14.804 1.00 84.38 82 LYS A C 1
ATOM 706 O O . LYS A 1 82 ? 11.911 -2.932 -15.985 1.00 84.38 82 LYS A O 1
ATOM 711 N N . GLY A 1 83 ? 12.897 -2.167 -14.126 1.00 82.19 83 GLY A N 1
ATOM 712 C CA . GLY A 1 83 ? 13.320 -0.886 -14.694 1.00 82.19 83 GLY A CA 1
ATOM 713 C C . GLY A 1 83 ? 12.161 0.061 -15.02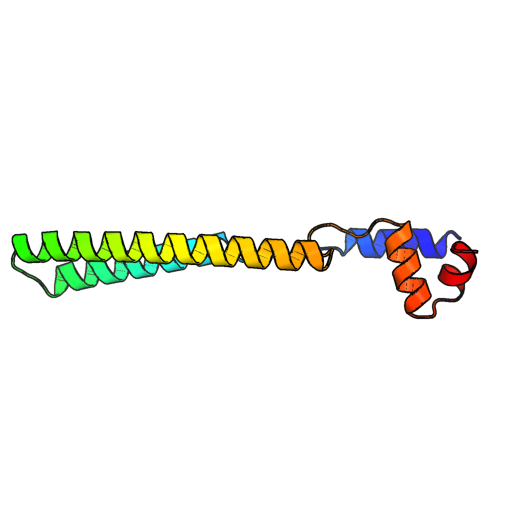6 1.00 82.19 83 GLY A C 1
ATOM 714 O O . GLY A 1 83 ? 12.348 1.003 -15.788 1.00 82.19 83 GLY A O 1
ATOM 715 N N . LEU A 1 84 ? 10.967 -0.171 -14.466 1.00 82.94 84 LEU A N 1
ATOM 716 C CA . LEU A 1 84 ? 9.743 0.588 -14.757 1.00 82.94 84 LEU A CA 1
ATOM 717 C C . LEU A 1 84 ? 9.550 1.797 -13.833 1.00 82.94 84 LEU A C 1
ATOM 719 O O . LEU A 1 84 ? 8.691 2.637 -14.086 1.00 82.94 84 LEU A O 1
ATOM 723 N N . LEU A 1 85 ? 10.347 1.915 -12.764 1.00 80.44 85 LEU A N 1
ATOM 724 C CA . LEU A 1 85 ? 10.295 3.067 -11.852 1.00 80.44 85 LEU A CA 1
ATOM 725 C C . LEU A 1 85 ? 10.720 4.387 -12.503 1.00 80.44 85 LEU A C 1
ATOM 727 O O . LEU A 1 85 ? 10.382 5.459 -11.994 1.00 80.44 85 LEU A O 1
ATOM 731 N N . ARG A 1 86 ? 11.516 4.322 -13.571 1.00 83.12 86 ARG A N 1
ATOM 732 C CA . ARG A 1 86 ? 12.050 5.484 -14.278 1.00 83.12 86 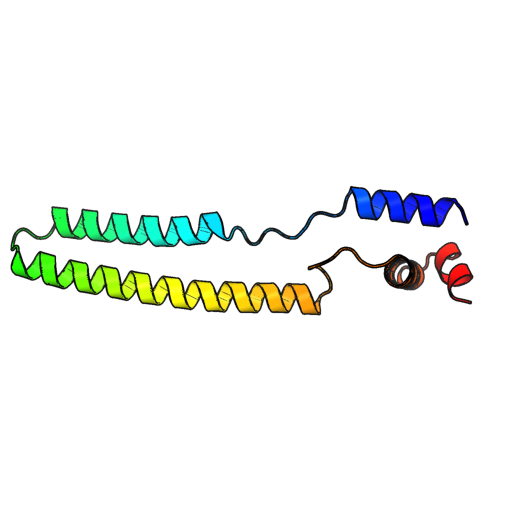ARG A CA 1
ATOM 733 C C . ARG A 1 86 ? 11.914 5.259 -15.779 1.00 83.12 86 ARG A C 1
ATOM 735 O O . ARG A 1 86 ? 12.019 4.117 -16.222 1.00 83.12 86 ARG A O 1
ATOM 742 N N . PRO A 1 87 ? 11.740 6.324 -16.572 1.00 85.75 87 PRO A N 1
ATOM 743 C CA . PRO A 1 87 ? 11.807 6.184 -18.012 1.00 85.75 87 PRO A CA 1
ATOM 744 C C . PRO A 1 87 ? 13.203 5.688 -18.394 1.00 85.75 87 PRO A C 1
ATOM 746 O O . PRO A 1 87 ? 14.214 6.188 -17.893 1.00 85.75 87 PRO A O 1
ATOM 749 N N . LEU A 1 88 ? 13.247 4.702 -19.288 1.00 87.06 88 LEU A N 1
ATOM 750 C CA . LEU A 1 88 ? 14.486 4.220 -19.895 1.00 87.06 88 LEU A CA 1
ATOM 751 C C . LEU A 1 88 ? 15.318 5.374 -20.469 1.00 87.06 88 LEU A C 1
ATOM 753 O O . LEU A 1 88 ? 14.784 6.302 -21.080 1.00 87.06 88 LEU A O 1
ATOM 757 N N . ALA A 1 89 ? 16.636 5.285 -20.303 1.00 88.62 89 ALA A N 1
ATOM 758 C CA . ALA A 1 89 ? 17.571 6.179 -20.969 1.00 88.62 89 ALA A CA 1
ATOM 759 C C . ALA A 1 89 ? 17.565 5.928 -22.486 1.00 88.62 89 ALA A C 1
ATOM 761 O O . ALA A 1 89 ? 17.232 4.839 -22.944 1.00 88.62 89 ALA A O 1
ATOM 762 N N . TYR A 1 90 ? 17.994 6.916 -23.276 1.00 88.75 90 TYR A N 1
ATOM 763 C CA . TYR A 1 90 ? 18.008 6.809 -24.742 1.00 88.75 90 TYR A CA 1
ATOM 764 C C . TYR A 1 90 ? 18.718 5.542 -25.237 1.00 88.75 90 TYR A C 1
ATOM 766 O O . TYR A 1 90 ? 18.181 4.827 -26.072 1.00 88.75 90 TYR A O 1
ATOM 774 N N . ARG A 1 91 ? 19.893 5.224 -24.681 1.00 87.75 91 ARG A N 1
ATOM 775 C CA . ARG A 1 91 ? 20.684 4.055 -25.086 1.00 87.75 91 ARG A CA 1
ATOM 776 C C . ARG A 1 91 ? 19.989 2.728 -24.763 1.00 87.75 91 ARG A C 1
ATOM 778 O O . ARG A 1 91 ? 19.857 1.905 -25.658 1.00 87.75 91 ARG A O 1
ATOM 785 N N . SER A 1 92 ? 19.467 2.559 -23.545 1.00 87.56 92 SER A N 1
ATOM 786 C CA . SER A 1 92 ? 18.746 1.336 -23.162 1.00 87.56 92 SER A CA 1
ATOM 787 C C . SER A 1 92 ? 17.409 1.191 -23.895 1.00 87.56 92 SER A C 1
ATOM 789 O O . SER A 1 92 ? 16.996 0.085 -24.233 1.00 87.56 92 SER A O 1
ATOM 791 N N . TRP A 1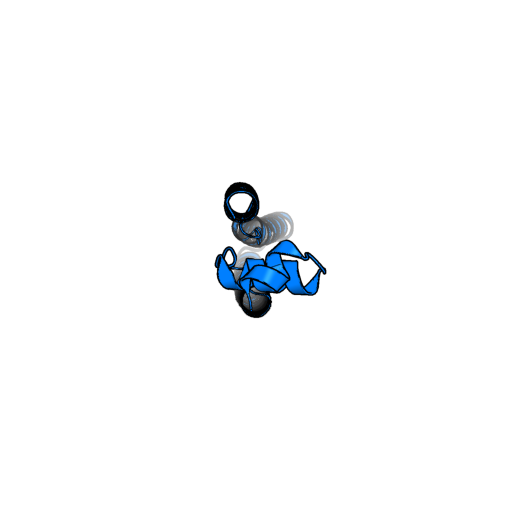 93 ? 16.747 2.304 -24.217 1.00 91.38 93 TRP A N 1
ATOM 792 C CA . TRP A 1 93 ? 15.568 2.299 -25.078 1.00 91.38 93 TRP A CA 1
ATOM 793 C C . TRP A 1 93 ? 15.911 1.864 -26.513 1.00 91.38 93 TRP A C 1
ATOM 795 O O . TRP A 1 93 ? 15.192 1.048 -27.083 1.00 91.38 93 TRP A O 1
ATOM 805 N N . VAL A 1 94 ? 17.027 2.342 -27.081 1.00 89.81 94 VAL A N 1
ATOM 806 C CA . VAL A 1 94 ? 17.524 1.900 -28.398 1.00 89.81 94 VAL A CA 1
ATOM 807 C C . VAL A 1 94 ? 17.900 0.416 -28.376 1.00 89.81 94 VAL A C 1
ATOM 809 O O . VAL A 1 94 ? 17.537 -0.297 -29.304 1.00 89.81 94 VAL A O 1
ATOM 812 N N . GLU A 1 95 ? 18.544 -0.076 -27.317 1.00 89.81 95 GLU A N 1
ATOM 813 C CA . GLU A 1 95 ? 18.827 -1.509 -27.124 1.00 89.81 95 GLU A CA 1
ATOM 814 C C . GLU A 1 95 ? 17.540 -2.344 -27.123 1.00 89.81 95 GLU A C 1
ATOM 816 O O . GLU A 1 95 ? 17.462 -3.349 -27.825 1.00 89.81 95 GLU A O 1
ATOM 821 N N . GLN A 1 96 ? 16.482 -1.890 -26.445 1.00 88.38 96 GLN A N 1
ATOM 822 C CA . GLN A 1 96 ? 15.178 -2.556 -26.512 1.00 88.38 96 GLN A CA 1
ATOM 823 C C . GLN A 1 96 ? 14.544 -2.517 -27.910 1.00 88.38 96 GLN A C 1
ATOM 825 O O . GLN A 1 96 ? 13.934 -3.503 -28.319 1.00 88.38 96 GLN A O 1
ATOM 830 N N . GLN A 1 97 ? 14.672 -1.417 -28.661 1.00 89.31 97 GLN A N 1
ATOM 831 C CA . GLN A 1 97 ? 14.182 -1.364 -30.048 1.00 89.31 97 GLN A CA 1
ATOM 832 C C . GLN A 1 97 ? 14.999 -2.272 -30.980 1.00 89.31 97 GLN A C 1
ATOM 834 O O . GLN A 1 97 ? 14.432 -2.918 -31.858 1.00 89.31 97 GLN A O 1
ATOM 839 N N . ALA A 1 98 ? 16.310 -2.382 -30.760 1.00 88.50 98 ALA A N 1
ATOM 840 C CA . ALA A 1 98 ? 17.178 -3.286 -31.506 1.00 88.50 98 ALA A CA 1
ATOM 841 C C . ALA A 1 98 ? 16.833 -4.757 -31.228 1.00 88.50 98 ALA A C 1
ATOM 843 O O . ALA A 1 98 ? 16.736 -5.542 -32.167 1.00 88.50 98 ALA A O 1
ATOM 844 N N . LEU A 1 99 ? 16.550 -5.112 -29.967 1.00 88.25 99 LEU A N 1
ATOM 845 C CA . LEU A 1 99 ? 16.045 -6.441 -29.592 1.00 88.25 99 LEU A CA 1
ATOM 846 C C . LEU A 1 99 ? 14.689 -6.764 -30.238 1.00 88.25 99 LEU A C 1
ATOM 848 O O . LEU A 1 99 ? 14.409 -7.922 -30.530 1.00 88.25 99 LEU A O 1
ATOM 852 N N . ARG A 1 100 ? 13.859 -5.748 -30.500 1.00 86.81 100 ARG A N 1
ATOM 853 C CA . ARG A 1 100 ? 12.593 -5.884 -31.244 1.00 86.81 100 ARG A CA 1
ATOM 854 C C . ARG A 1 100 ? 12.778 -5.978 -32.764 1.00 86.81 100 ARG A C 1
ATOM 856 O O . ARG A 1 100 ? 11.787 -6.100 -33.476 1.00 86.81 100 ARG A O 1
ATOM 863 N N . GLY A 1 101 ? 14.015 -5.929 -33.261 1.00 83.31 101 GLY A N 1
ATOM 864 C CA . GLY A 1 101 ? 14.334 -6.054 -34.683 1.00 83.31 101 GLY A CA 1
ATOM 865 C C . GLY A 1 101 ? 14.325 -4.739 -35.469 1.00 83.31 101 GLY A C 1
ATOM 866 O O . GLY A 1 101 ? 14.328 -4.779 -36.698 1.00 83.31 101 GLY A O 1
ATOM 867 N N . ASP A 1 102 ? 14.329 -3.570 -34.812 1.00 86.25 102 ASP A N 1
ATOM 868 C CA . ASP A 1 102 ? 14.434 -2.288 -35.523 1.00 86.25 102 ASP A CA 1
ATOM 869 C C . ASP A 1 102 ? 15.847 -2.121 -36.113 1.00 86.25 102 ASP A C 1
ATOM 871 O O . ASP A 1 102 ? 16.828 -1.883 -35.401 1.00 86.25 102 ASP A O 1
ATOM 875 N N . VAL A 1 103 ? 15.951 -2.219 -37.442 1.00 83.38 103 VAL A N 1
ATOM 876 C CA . VAL A 1 103 ? 17.206 -2.095 -38.202 1.00 83.38 103 VAL A CA 1
ATOM 877 C C . VAL A 1 103 ? 17.893 -0.751 -37.938 1.00 83.38 103 VAL A C 1
ATOM 879 O O . VAL A 1 103 ? 19.122 -0.684 -37.851 1.00 83.38 103 VAL A O 1
ATOM 882 N N . ALA A 1 104 ? 17.120 0.324 -37.740 1.00 83.19 104 ALA A N 1
ATOM 883 C CA . ALA A 1 104 ? 17.678 1.637 -37.441 1.00 83.19 104 ALA A CA 1
ATOM 884 C C . ALA A 1 104 ? 18.318 1.664 -36.044 1.00 83.19 104 ALA A C 1
ATOM 886 O O . ALA A 1 104 ? 19.356 2.303 -35.862 1.00 83.19 104 ALA A O 1
ATOM 887 N N . ALA A 1 105 ? 17.746 0.946 -35.076 1.00 83.31 105 ALA A N 1
ATOM 888 C CA . ALA A 1 105 ? 18.303 0.811 -33.734 1.00 83.31 105 ALA A CA 1
ATOM 889 C C . ALA A 1 105 ? 19.548 -0.091 -33.717 1.00 83.31 105 ALA A C 1
ATOM 891 O O . ALA A 1 105 ? 20.561 0.288 -33.133 1.00 83.31 105 ALA A O 1
ATOM 892 N N . VAL A 1 106 ? 19.526 -1.219 -34.436 1.00 83.75 106 VAL A N 1
ATOM 893 C CA . VAL A 1 106 ? 20.698 -2.102 -34.600 1.00 83.75 106 VAL A CA 1
ATOM 894 C C . VAL A 1 106 ? 21.869 -1.343 -35.233 1.00 83.75 106 VAL A C 1
ATOM 896 O O . VAL A 1 106 ? 23.001 -1.447 -34.766 1.00 83.75 106 VAL A O 1
ATOM 899 N N . SER A 1 107 ? 21.601 -0.508 -36.243 1.00 82.62 107 SER A N 1
ATOM 900 C CA . SER A 1 107 ? 22.628 0.323 -36.889 1.00 82.62 107 SER A CA 1
ATOM 901 C C . SER A 1 107 ? 23.215 1.423 -35.993 1.00 82.62 107 SER A C 1
ATOM 903 O O . SER A 1 107 ? 24.267 1.962 -36.313 1.00 82.62 107 SER A O 1
ATOM 905 N N . GLN A 1 108 ? 22.539 1.795 -34.899 1.00 81.19 108 GLN A N 1
ATOM 906 C CA . GLN A 1 108 ? 23.033 2.780 -33.927 1.00 81.19 108 GLN A CA 1
ATOM 907 C C . GLN A 1 108 ? 23.907 2.163 -32.828 1.00 81.19 108 GLN A C 1
ATOM 909 O O . GLN A 1 108 ? 24.583 2.914 -32.129 1.00 81.19 108 GLN A O 1
ATOM 914 N N . LEU A 1 109 ? 23.851 0.841 -32.640 1.00 80.88 109 LEU A N 1
ATOM 915 C CA . LEU A 1 109 ? 24.611 0.125 -31.609 1.00 80.88 109 LEU A CA 1
ATOM 916 C C . LEU A 1 109 ? 25.927 -0.471 -32.129 1.00 80.88 109 LEU A C 1
ATOM 918 O O . LEU A 1 109 ? 26.754 -0.876 -31.315 1.00 80.88 109 LEU A O 1
ATOM 922 N N . ARG A 1 110 ? 26.100 -0.533 -33.455 1.00 75.31 110 ARG A N 1
ATOM 923 C CA . ARG A 1 110 ? 27.379 -0.815 -34.124 1.00 75.31 110 ARG A CA 1
ATOM 924 C C . ARG A 1 110 ? 28.256 0.428 -34.158 1.00 75.31 110 ARG A C 1
ATOM 926 O O . ARG A 1 110 ? 29.477 0.250 -33.982 1.00 75.31 110 ARG A O 1
#

Organism: NCBI:txid103985

Radius of gyration: 24.69 Å; chains: 1; bounding box: 51×19×68 Å

Sequence (110 aa):
RLDLKMRYKRYREGWEKPDLHVKDRYQQVAARYQAMKADVKRSQHDPLLRKLLYRVAEFDRMKAMAELRIELRDERQALAEKGLLRPLAYRSWVEQQALRGDVAAVSQLR

Foldseek 3Di:
DVVLVVVLVVLQVPQDQDDPCLVVLLVVLVVVLVVQLVVLVVPDDDPVVSVVSNVVSVVVSVVSVVVSVVVVVVVVVVCVVVVRRDPDDSLVVLVVVVVVVDPVSVVVVD